Protein AF-A0A7C2N4P6-F1 (afdb_monomer_lite)

Structure (mmCIF, N/CA/C/O backbone):
data_AF-A0A7C2N4P6-F1
#
_entry.id   AF-A0A7C2N4P6-F1
#
loop_
_atom_site.group_PDB
_atom_site.id
_atom_site.type_symbol
_atom_site.label_atom_id
_atom_site.label_alt_id
_atom_site.label_comp_id
_atom_site.label_asym_id
_atom_site.label_entity_id
_atom_site.label_seq_id
_atom_site.pdbx_PDB_ins_code
_atom_site.Cartn_x
_atom_site.Cartn_y
_atom_site.Cartn_z
_atom_site.occupancy
_atom_site.B_iso_or_equiv
_atom_site.auth_seq_id
_atom_site.auth_comp_id
_atom_site.auth_asym_id
_atom_site.auth_atom_id
_atom_site.pdbx_PDB_model_num
ATOM 1 N N . VAL A 1 1 ? 23.554 -3.692 2.636 1.00 70.62 1 VAL A N 1
ATOM 2 C CA . VAL A 1 1 ? 22.935 -4.216 1.395 1.00 70.62 1 VAL A CA 1
ATOM 3 C C . VAL A 1 1 ? 22.885 -3.073 0.391 1.00 70.62 1 VAL A C 1
ATOM 5 O O . VAL A 1 1 ? 22.356 -2.037 0.767 1.00 70.62 1 VAL A O 1
ATOM 8 N N . PRO A 1 2 ? 23.469 -3.203 -0.812 1.00 92.38 2 PRO A N 1
ATOM 9 C CA . PRO A 1 2 ? 23.567 -2.093 -1.767 1.00 92.38 2 PRO A CA 1
ATOM 10 C C . PRO A 1 2 ? 22.268 -1.815 -2.549 1.00 92.38 2 PRO A C 1
ATOM 12 O O . PRO A 1 2 ? 22.103 -0.716 -3.063 1.00 92.38 2 PRO A O 1
ATOM 15 N N . ASN A 1 3 ? 21.341 -2.780 -2.641 1.00 96.56 3 ASN A N 1
ATOM 16 C CA . ASN A 1 3 ? 20.062 -2.637 -3.346 1.00 96.56 3 ASN A CA 1
ATOM 17 C C . ASN A 1 3 ? 18.964 -3.507 -2.701 1.00 96.56 3 ASN A C 1
ATOM 19 O O . ASN A 1 3 ? 19.233 -4.636 -2.289 1.00 96.56 3 ASN A O 1
ATOM 23 N N . ILE A 1 4 ? 17.731 -2.996 -2.626 1.00 97.75 4 ILE A N 1
ATOM 24 C CA . ILE A 1 4 ? 16.554 -3.757 -2.183 1.00 97.75 4 ILE A CA 1
ATOM 25 C C . ILE A 1 4 ? 15.831 -4.270 -3.427 1.00 97.75 4 ILE A C 1
ATOM 27 O O . ILE A 1 4 ? 15.361 -3.476 -4.230 1.00 97.75 4 ILE A O 1
ATOM 31 N N . SER A 1 5 ? 15.692 -5.589 -3.582 1.00 97.94 5 SER A N 1
ATOM 32 C CA . SER A 1 5 ? 14.980 -6.152 -4.738 1.00 97.94 5 SER A CA 1
ATOM 33 C C . SER A 1 5 ? 13.532 -5.647 -4.807 1.00 97.94 5 SER A C 1
ATOM 35 O O . SER A 1 5 ? 12.793 -5.758 -3.825 1.00 97.94 5 SER A O 1
ATOM 37 N N . PHE A 1 6 ? 13.101 -5.178 -5.986 1.00 98.38 6 PHE A N 1
ATOM 38 C CA . PHE A 1 6 ? 11.762 -4.613 -6.211 1.00 98.38 6 PHE A CA 1
ATOM 39 C C . PHE A 1 6 ? 10.610 -5.544 -5.795 1.00 98.38 6 PHE A C 1
ATOM 41 O O . PHE A 1 6 ? 9.561 -5.075 -5.358 1.00 98.38 6 PHE A O 1
ATOM 48 N N . ARG A 1 7 ? 10.827 -6.869 -5.820 1.00 98.31 7 ARG A N 1
ATOM 49 C CA . ARG A 1 7 ? 9.853 -7.859 -5.327 1.00 98.31 7 ARG A CA 1
ATOM 50 C C . ARG A 1 7 ? 9.374 -7.557 -3.903 1.00 98.31 7 ARG A C 1
ATOM 52 O O . ARG A 1 7 ? 8.215 -7.800 -3.586 1.00 98.31 7 ARG A O 1
ATOM 59 N N . TYR A 1 8 ? 10.252 -7.019 -3.053 1.00 98.50 8 TYR A N 1
ATOM 60 C CA . TYR A 1 8 ? 9.914 -6.682 -1.675 1.00 98.50 8 TYR A CA 1
ATOM 61 C C . TYR A 1 8 ? 9.135 -5.374 -1.578 1.00 98.50 8 TYR A C 1
ATOM 63 O O . TYR A 1 8 ? 8.238 -5.294 -0.749 1.00 98.50 8 TYR A O 1
ATOM 71 N N . LEU A 1 9 ? 9.411 -4.387 -2.438 1.00 98.38 9 LEU A N 1
ATOM 72 C CA . LEU A 1 9 ? 8.645 -3.136 -2.479 1.00 98.38 9 LEU A CA 1
ATOM 73 C C . LEU A 1 9 ? 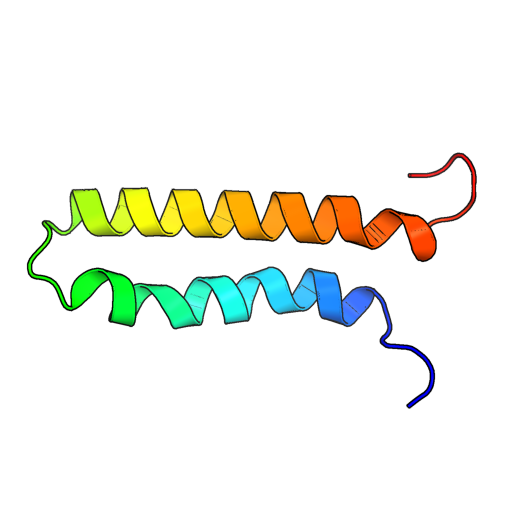7.181 -3.421 -2.835 1.00 98.38 9 LEU A C 1
ATOM 75 O O . LEU A 1 9 ? 6.282 -2.980 -2.123 1.00 98.38 9 LEU A O 1
ATOM 79 N N . VAL A 1 10 ? 6.946 -4.235 -3.870 1.00 98.56 10 VAL A N 1
ATOM 80 C CA . VAL A 1 10 ? 5.591 -4.663 -4.260 1.00 98.56 10 VAL A CA 1
ATOM 81 C C . VAL A 1 10 ? 4.941 -5.502 -3.159 1.00 98.56 10 VAL A C 1
ATOM 83 O O . VAL A 1 10 ? 3.809 -5.228 -2.764 1.00 98.56 10 VAL A O 1
ATOM 86 N N . ALA A 1 11 ? 5.661 -6.485 -2.605 1.00 98.62 11 ALA A N 1
ATOM 87 C CA . ALA A 1 11 ? 5.136 -7.316 -1.522 1.00 98.62 11 ALA A CA 1
ATOM 88 C C . ALA A 1 11 ? 4.779 -6.497 -0.269 1.00 98.62 11 ALA A C 1
ATOM 90 O O . ALA A 1 11 ? 3.842 -6.850 0.445 1.00 98.62 11 ALA A O 1
ATOM 91 N N . PHE A 1 12 ? 5.493 -5.398 -0.004 1.00 98.62 12 PHE A N 1
ATOM 92 C CA . PHE A 1 12 ? 5.303 -4.573 1.189 1.00 98.62 12 PHE A CA 1
ATOM 93 C C . PHE A 1 12 ? 4.080 -3.657 1.138 1.00 98.62 12 PHE A C 1
ATOM 95 O O . PHE A 1 12 ? 3.666 -3.160 2.187 1.00 98.62 12 PHE A O 1
ATOM 102 N N . ILE A 1 13 ? 3.419 -3.519 -0.014 1.00 98.62 13 ILE A N 1
ATOM 103 C CA . ILE A 1 13 ? 2.129 -2.823 -0.103 1.00 98.62 13 ILE A CA 1
ATOM 104 C C . ILE A 1 13 ? 1.124 -3.421 0.898 1.00 98.62 13 ILE A C 1
ATOM 106 O O . ILE A 1 13 ? 0.449 -2.680 1.620 1.00 98.62 13 ILE A O 1
ATOM 110 N N . TYR A 1 14 ? 1.056 -4.755 0.992 1.00 98.19 14 TYR A N 1
ATOM 111 C CA . TYR A 1 14 ? 0.138 -5.439 1.904 1.00 98.19 14 TYR A CA 1
ATOM 112 C C . TYR A 1 14 ? 0.440 -5.175 3.389 1.00 98.19 14 TYR A C 1
ATOM 114 O O . TYR A 1 14 ? -0.439 -4.637 4.060 1.00 98.19 14 TYR A O 1
ATOM 122 N N . PRO A 1 15 ? 1.628 -5.494 3.946 1.00 97.94 15 PRO A N 1
ATOM 123 C CA . PRO A 1 15 ? 1.888 -5.289 5.368 1.00 97.94 15 PRO A CA 1
ATOM 124 C C . PRO A 1 15 ? 1.808 -3.813 5.780 1.00 97.94 15 PRO A C 1
ATOM 126 O O . PRO A 1 15 ? 1.296 -3.527 6.859 1.00 97.94 15 PRO A O 1
ATOM 129 N N . ILE A 1 16 ? 2.210 -2.859 4.932 1.00 97.56 16 ILE A N 1
ATOM 130 C CA . ILE A 1 16 ? 2.035 -1.422 5.217 1.00 97.56 16 ILE A CA 1
ATOM 131 C C . ILE A 1 16 ? 0.548 -1.040 5.292 1.00 97.56 16 ILE A C 1
ATOM 133 O O . ILE A 1 16 ? 0.143 -0.243 6.137 1.00 97.56 16 ILE A O 1
ATOM 137 N N . THR A 1 17 ? -0.290 -1.631 4.442 1.00 97.81 17 THR A N 1
ATOM 138 C CA . THR A 1 17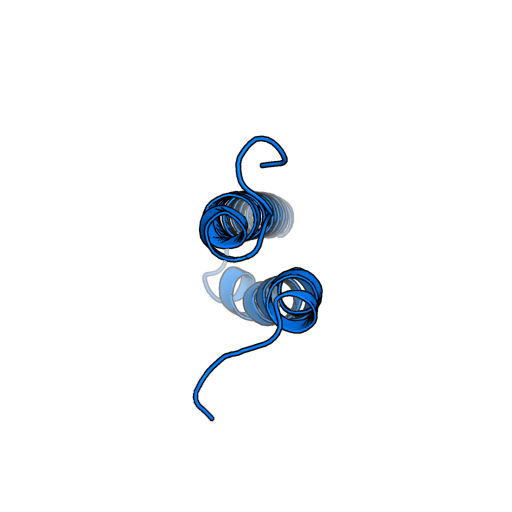 ? -1.738 -1.385 4.446 1.00 97.81 17 THR A CA 1
ATOM 139 C C . THR A 1 17 ? -2.438 -2.104 5.602 1.00 97.81 17 THR A C 1
ATOM 141 O O . THR A 1 17 ? -3.326 -1.545 6.240 1.00 97.81 17 THR A O 1
ATOM 144 N N . ALA A 1 18 ? -2.057 -3.340 5.917 1.00 96.19 18 ALA A N 1
ATOM 145 C CA . ALA A 1 18 ? -2.668 -4.117 6.993 1.00 96.19 18 ALA A CA 1
ATOM 146 C C . ALA A 1 18 ? -2.351 -3.530 8.378 1.00 96.19 18 ALA A C 1
ATOM 148 O O . ALA A 1 18 ? -3.206 -3.515 9.263 1.00 96.19 18 ALA A O 1
ATOM 149 N N . THR A 1 19 ? -1.140 -2.998 8.559 1.00 97.31 19 THR A N 1
ATOM 150 C CA . THR A 1 19 ? -0.688 -2.463 9.851 1.00 97.31 19 THR A CA 1
ATOM 151 C C . THR A 1 19 ? -1.344 -1.141 10.232 1.00 97.31 19 THR A C 1
ATOM 153 O O . THR A 1 19 ? -1.485 -0.884 11.424 1.00 97.31 19 THR A O 1
ATOM 156 N N . ILE A 1 20 ? -1.785 -0.312 9.276 1.00 96.88 20 ILE A N 1
ATOM 157 C CA . ILE A 1 20 ? -2.320 1.022 9.595 1.00 96.88 20 ILE A CA 1
ATOM 158 C C . ILE A 1 20 ? -3.761 0.992 10.133 1.00 96.88 20 ILE A C 1
ATOM 160 O O . ILE A 1 20 ? -4.144 1.868 10.910 1.00 96.88 20 ILE A O 1
ATOM 164 N N . LYS A 1 21 ? -4.570 -0.014 9.760 1.00 92.69 21 LYS A N 1
ATOM 165 C CA . LYS A 1 21 ? -6.019 -0.051 10.051 1.00 92.69 21 LYS A CA 1
ATOM 166 C C . LYS A 1 21 ? -6.350 0.095 11.547 1.00 92.69 21 LYS A C 1
ATOM 168 O O . LYS A 1 21 ? -7.192 0.934 11.873 1.00 92.69 21 LYS A O 1
ATOM 173 N N . PRO A 1 22 ? -5.666 -0.604 12.479 1.00 95.56 22 PRO A N 1
ATOM 174 C CA . PRO A 1 22 ? -5.905 -0.426 13.910 1.00 95.56 22 PRO A CA 1
ATOM 175 C C . PRO A 1 22 ? -5.573 0.979 14.422 1.00 95.56 22 PRO A C 1
ATOM 177 O O . PRO A 1 22 ? -6.146 1.398 15.419 1.00 95.56 22 PRO A O 1
ATOM 180 N N . PHE A 1 23 ? -4.659 1.718 13.782 1.00 97.38 23 PHE A N 1
ATOM 181 C CA .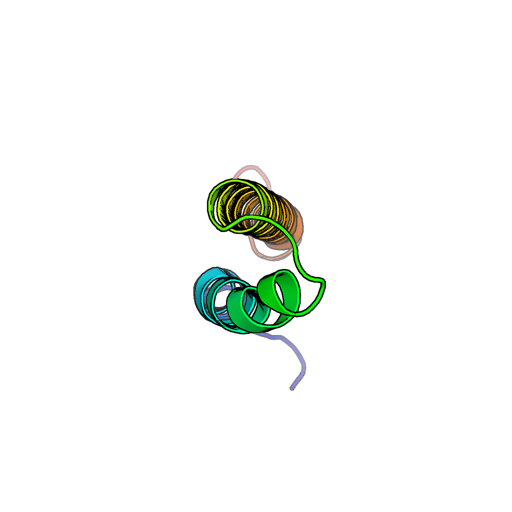 PHE A 1 23 ? -4.315 3.086 14.186 1.00 97.38 23 PHE A CA 1
ATOM 182 C C . PHE A 1 23 ? -5.351 4.105 13.710 1.00 97.38 23 PHE A C 1
ATOM 184 O O . PHE A 1 23 ? -5.671 5.028 14.458 1.00 97.38 23 PHE A O 1
ATOM 191 N N . LEU A 1 24 ? -5.922 3.910 12.517 1.00 96.50 24 LEU A N 1
ATOM 192 C CA . LEU A 1 24 ? -6.993 4.761 11.982 1.00 96.50 24 LEU A CA 1
ATOM 193 C C . LEU A 1 24 ? -8.260 4.709 12.853 1.00 96.50 24 LEU A C 1
ATOM 195 O O . LEU A 1 24 ? -8.945 5.716 13.007 1.00 96.50 24 LEU A O 1
ATOM 199 N N . ALA A 1 25 ? -8.528 3.566 13.491 1.00 96.56 25 ALA A N 1
ATOM 200 C CA . ALA A 1 25 ? -9.681 3.378 14.373 1.00 96.56 25 ALA A CA 1
ATOM 201 C C . ALA A 1 25 ? -9.551 4.043 15.761 1.00 96.56 25 ALA A C 1
ATOM 203 O O . ALA A 1 25 ? -10.540 4.156 16.482 1.00 96.56 25 ALA A O 1
ATOM 204 N N . LYS A 1 26 ? -8.360 4.507 16.170 1.00 96.75 26 LYS A N 1
ATOM 205 C CA . LYS A 1 26 ? -8.111 4.960 17.558 1.00 96.75 26 LYS A CA 1
ATOM 206 C C . LYS A 1 26 ? -8.722 6.314 17.928 1.00 96.75 26 LYS A C 1
ATOM 208 O O . LYS A 1 26 ? -8.694 6.673 19.099 1.00 96.75 26 LYS A O 1
ATOM 213 N N . LYS A 1 27 ? -9.233 7.084 16.963 1.00 95.25 27 LYS A N 1
ATOM 214 C CA . LYS A 1 27 ? -9.685 8.473 17.179 1.00 95.25 27 LYS A CA 1
ATOM 215 C C . LYS A 1 27 ? -11.207 8.653 17.245 1.00 95.25 27 LYS A C 1
ATOM 217 O O . LYS A 1 27 ? -11.681 9.777 17.158 1.00 95.25 27 LYS A O 1
ATOM 222 N N . GLY A 1 28 ? -11.968 7.569 17.411 1.00 93.50 28 GLY A N 1
ATOM 223 C CA . GLY A 1 28 ? -13.426 7.641 17.582 1.00 93.50 28 GLY A CA 1
ATOM 224 C C . GLY A 1 28 ? -14.214 7.908 16.294 1.00 93.50 28 GLY A C 1
ATOM 225 O O . GLY A 1 28 ? -15.377 8.287 16.366 1.00 93.50 28 GLY A O 1
ATOM 226 N N . HIS A 1 29 ? -13.596 7.711 15.126 1.00 96.88 29 HIS A N 1
ATOM 227 C CA . HIS A 1 29 ? -14.290 7.737 13.837 1.00 96.88 29 HIS A CA 1
ATOM 228 C C . HIS A 1 29 ? -15.244 6.548 13.695 1.00 96.88 29 HIS A C 1
ATOM 230 O O . HIS A 1 29 ? -15.030 5.485 14.285 1.00 96.88 29 HIS A O 1
ATOM 236 N N . THR A 1 30 ? -16.273 6.711 12.866 1.00 97.75 30 THR A N 1
ATOM 237 C CA . THR A 1 30 ? -17.176 5.606 12.520 1.00 97.75 30 THR A CA 1
ATOM 238 C C . THR A 1 30 ? -16.437 4.515 11.738 1.00 97.75 30 THR A C 1
ATOM 240 O O . THR A 1 30 ? -15.429 4.777 11.076 1.00 97.75 30 THR A O 1
ATOM 243 N N . ALA A 1 31 ? -16.942 3.278 11.776 1.00 97.12 31 ALA A N 1
ATOM 244 C CA . ALA A 1 31 ? -16.350 2.167 11.022 1.00 97.12 31 ALA A CA 1
ATOM 245 C C . ALA A 1 31 ? -16.259 2.474 9.511 1.00 97.12 31 ALA A C 1
ATOM 247 O O . ALA A 1 31 ? -15.237 2.191 8.886 1.00 97.12 31 ALA A O 1
ATOM 248 N N . ASP A 1 32 ? -17.283 3.126 8.955 1.00 98.25 32 ASP A N 1
ATOM 249 C CA . ASP A 1 32 ? -17.339 3.526 7.546 1.00 98.25 32 ASP A CA 1
ATOM 250 C C . ASP A 1 32 ? -16.275 4.571 7.183 1.00 98.25 32 ASP A C 1
ATOM 252 O O . ASP A 1 32 ? -15.649 4.493 6.124 1.00 98.25 32 ASP A O 1
ATOM 256 N N . GLU A 1 33 ? -16.038 5.558 8.051 1.00 98.25 33 GLU A N 1
ATOM 257 C CA . GLU A 1 33 ? -14.964 6.539 7.859 1.00 98.25 33 GLU A CA 1
ATOM 258 C C . GLU A 1 33 ? -13.585 5.883 7.950 1.00 98.25 33 GLU A C 1
ATOM 260 O O . GLU A 1 33 ? -12.715 6.168 7.125 1.00 98.25 33 GLU A O 1
ATOM 265 N N . VAL A 1 34 ? -13.388 4.970 8.907 1.00 98.31 34 VAL A N 1
ATOM 266 C CA . VAL A 1 34 ? -12.140 4.204 9.042 1.00 98.31 34 VAL A CA 1
ATOM 267 C C . VAL A 1 34 ? -11.866 3.374 7.792 1.00 98.31 34 VAL A C 1
ATOM 269 O O . VAL A 1 34 ? -10.728 3.353 7.321 1.00 98.31 34 VAL A O 1
ATOM 272 N N . GLU A 1 35 ? -12.886 2.743 7.213 1.00 98.25 35 GLU A N 1
ATOM 273 C CA . GLU A 1 35 ? -12.734 1.991 5.967 1.00 98.25 35 GLU A CA 1
ATOM 274 C C . GLU A 1 35 ? -12.372 2.908 4.791 1.00 98.25 35 GLU A C 1
ATOM 276 O O . GLU A 1 35 ? -11.438 2.611 4.047 1.00 98.25 35 GLU A O 1
ATOM 281 N N . LYS A 1 36 ? -13.013 4.076 4.655 1.00 98.56 36 LYS A N 1
ATOM 282 C CA . LYS A 1 36 ? -12.645 5.065 3.623 1.00 98.56 36 LYS A CA 1
ATOM 283 C C . LYS A 1 36 ? -11.195 5.534 3.769 1.00 98.56 36 LYS A C 1
ATOM 285 O O . LYS A 1 36 ? -10.479 5.611 2.769 1.00 98.56 36 LYS A O 1
ATOM 290 N N . MET A 1 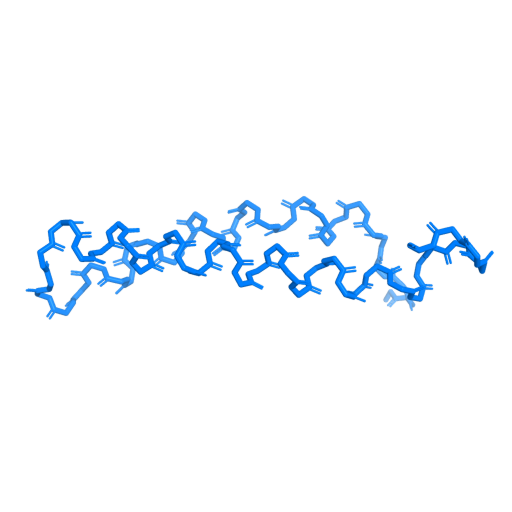37 ? -10.744 5.811 4.995 1.00 98.56 37 MET A N 1
ATOM 291 C CA . MET A 1 37 ? -9.351 6.180 5.275 1.00 98.56 37 MET A CA 1
ATOM 292 C C . MET A 1 37 ? -8.383 5.042 4.934 1.00 98.56 37 MET A C 1
ATOM 294 O O . MET A 1 37 ? -7.337 5.285 4.333 1.00 98.56 37 MET A O 1
ATOM 298 N N . HIS A 1 38 ? -8.734 3.800 5.273 1.00 98.38 38 HIS A N 1
ATOM 299 C CA . HIS A 1 38 ? -7.923 2.621 4.969 1.00 98.38 38 HIS A CA 1
ATOM 300 C C . HIS A 1 38 ? -7.780 2.399 3.458 1.00 98.38 38 HIS A C 1
ATOM 302 O O . HIS A 1 38 ? -6.668 2.205 2.969 1.00 98.38 38 HIS A O 1
ATOM 308 N N . GLN A 1 39 ? -8.870 2.544 2.701 1.00 98.62 39 GLN A N 1
ATOM 309 C CA . GLN A 1 39 ? -8.851 2.472 1.237 1.00 98.62 39 GLN A CA 1
ATOM 310 C C . GLN A 1 39 ? -8.050 3.616 0.604 1.00 98.62 39 GLN A C 1
ATOM 312 O O . GLN A 1 39 ? -7.324 3.399 -0.367 1.00 98.62 39 GLN A O 1
ATOM 317 N N . ALA A 1 40 ? -8.151 4.836 1.139 1.00 98.62 40 ALA A N 1
ATOM 318 C CA . ALA A 1 40 ? -7.341 5.964 0.682 1.00 98.62 40 ALA A CA 1
ATOM 319 C C . ALA A 1 40 ? -5.842 5.711 0.918 1.00 98.62 40 ALA A C 1
ATOM 321 O O . ALA A 1 40 ? -5.029 5.939 0.021 1.00 98.62 40 ALA A O 1
ATOM 322 N N . TRP A 1 41 ? -5.483 5.174 2.088 1.00 98.56 41 TRP A N 1
ATOM 323 C CA . 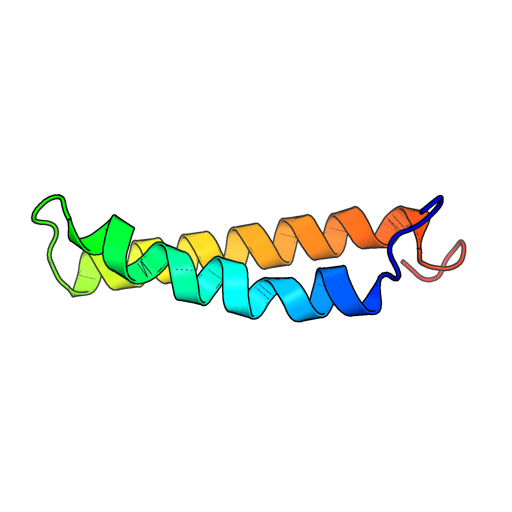TRP A 1 41 ? -4.113 4.776 2.402 1.00 98.56 41 TRP A CA 1
ATOM 324 C C . TRP A 1 41 ? -3.605 3.698 1.445 1.00 98.56 41 TRP A C 1
ATOM 326 O O . TRP A 1 41 ? -2.538 3.862 0.860 1.00 98.56 41 TRP A O 1
ATOM 336 N N . PHE A 1 42 ? -4.387 2.638 1.221 1.00 98.69 42 PHE A N 1
ATOM 337 C CA . PHE A 1 42 ? -4.014 1.562 0.305 1.00 98.69 42 PHE A CA 1
ATOM 338 C C . PHE A 1 42 ? -3.712 2.094 -1.103 1.00 98.69 42 PHE A C 1
ATOM 340 O O . PHE A 1 42 ? -2.639 1.835 -1.647 1.00 98.69 42 PHE A O 1
ATOM 347 N N . LYS A 1 43 ? -4.610 2.917 -1.661 1.00 98.75 43 LYS A N 1
ATOM 348 C CA . LYS A 1 43 ? -4.424 3.552 -2.977 1.00 98.75 43 LYS A CA 1
ATOM 349 C C . LYS A 1 43 ? -3.163 4.417 -3.025 1.00 98.75 43 LYS A C 1
ATOM 351 O O . LYS A 1 43 ? -2.418 4.351 -3.997 1.00 98.75 43 LYS A O 1
ATOM 356 N N . SER A 1 44 ? -2.907 5.194 -1.973 1.00 98.75 44 SER A N 1
ATOM 357 C CA . SER A 1 44 ? -1.714 6.042 -1.871 1.00 98.75 44 SER A CA 1
ATOM 358 C C . SER A 1 44 ? -0.417 5.227 -1.838 1.00 98.75 44 SER A C 1
ATOM 360 O O . SER A 1 44 ? 0.555 5.581 -2.503 1.00 98.75 44 SER A O 1
ATOM 362 N N . VAL A 1 45 ? -0.390 4.110 -1.104 1.00 98.62 45 VAL A N 1
ATOM 363 C CA . VAL A 1 45 ? 0.780 3.218 -1.047 1.00 98.62 45 VAL A CA 1
ATOM 364 C C . VAL A 1 45 ? 1.020 2.549 -2.402 1.00 98.62 45 VAL A C 1
ATOM 366 O O . VAL A 1 45 ? 2.156 2.528 -2.868 1.00 98.62 45 VAL A O 1
ATOM 369 N N . VAL A 1 46 ? -0.033 2.061 -3.068 1.00 98.75 46 VAL A N 1
ATOM 370 C CA . VAL A 1 46 ? 0.067 1.484 -4.423 1.00 98.75 46 VAL A CA 1
ATOM 371 C C . VAL A 1 46 ? 0.618 2.507 -5.414 1.00 98.75 46 VAL A C 1
ATOM 373 O O . VAL A 1 46 ? 1.552 2.192 -6.147 1.00 98.75 46 VAL A O 1
ATOM 376 N N . LEU A 1 47 ? 0.088 3.736 -5.405 1.00 98.81 47 LEU A N 1
ATOM 377 C CA . LEU A 1 47 ? 0.557 4.821 -6.269 1.00 98.81 47 LEU A CA 1
ATOM 378 C C . LEU A 1 47 ? 2.054 5.088 -6.071 1.00 98.81 47 LEU A C 1
ATOM 380 O O . LEU A 1 47 ? 2.804 5.161 -7.039 1.00 98.81 47 LEU A O 1
ATOM 384 N N . GLN A 1 48 ? 2.502 5.201 -4.822 1.00 98.81 48 GLN A N 1
ATOM 385 C CA . GLN A 1 48 ? 3.908 5.465 -4.520 1.00 98.81 48 GLN A CA 1
ATOM 386 C C . GLN A 1 48 ? 4.817 4.312 -4.949 1.00 98.81 48 GLN A C 1
ATOM 388 O O . GLN A 1 48 ? 5.833 4.556 -5.590 1.00 98.81 48 GLN A O 1
ATOM 393 N N . VAL A 1 49 ? 4.448 3.059 -4.664 1.00 98.69 49 VAL A N 1
ATOM 394 C CA . VAL A 1 49 ? 5.260 1.898 -5.067 1.00 98.69 49 VAL A CA 1
ATOM 395 C C . VAL A 1 49 ? 5.308 1.741 -6.589 1.00 98.69 49 VAL A C 1
ATOM 397 O O . VAL A 1 49 ? 6.352 1.357 -7.115 1.00 98.69 49 VAL A O 1
ATOM 400 N N . ALA A 1 50 ? 4.230 2.088 -7.302 1.00 98.75 50 ALA A N 1
ATOM 401 C CA . ALA A 1 50 ? 4.241 2.157 -8.760 1.00 98.75 50 ALA A CA 1
ATOM 402 C C . ALA A 1 50 ? 5.269 3.185 -9.256 1.00 98.75 50 ALA A C 1
ATOM 404 O O . ALA A 1 50 ? 6.118 2.841 -10.068 1.00 98.75 50 ALA A O 1
ATOM 405 N N . LEU A 1 51 ? 5.275 4.405 -8.706 1.00 98.69 51 LEU A N 1
ATOM 406 C CA . LEU A 1 51 ? 6.267 5.432 -9.055 1.00 98.69 51 LEU A CA 1
ATOM 407 C C . LEU A 1 51 ? 7.702 5.010 -8.700 1.00 98.69 51 LEU A C 1
ATOM 409 O O . LEU A 1 51 ? 8.639 5.280 -9.448 1.00 98.69 51 LEU A O 1
ATOM 413 N N . TRP A 1 52 ? 7.892 4.312 -7.579 1.00 98.62 52 TRP A N 1
ATOM 414 C CA . TRP A 1 52 ? 9.204 3.819 -7.152 1.00 98.62 52 TRP A CA 1
ATOM 415 C C . TRP A 1 52 ? 9.731 2.659 -7.995 1.00 98.62 52 TRP A C 1
ATOM 417 O O . TRP A 1 52 ? 10.888 2.284 -7.817 1.00 98.62 52 TRP A O 1
ATOM 427 N N . SER A 1 53 ? 8.926 2.090 -8.900 1.00 98.50 53 SER A N 1
ATOM 428 C CA . SER A 1 53 ? 9.390 1.060 -9.83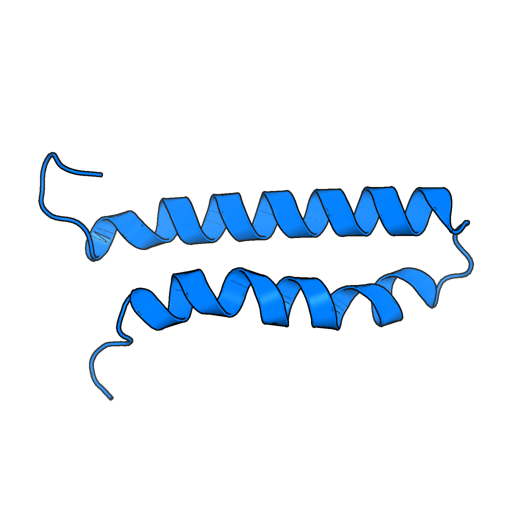2 1.00 98.50 53 SER A CA 1
ATOM 429 C C . SER A 1 53 ? 10.305 1.631 -10.919 1.00 98.50 53 SER A C 1
ATOM 431 O O . SER A 1 53 ? 11.132 0.893 -11.446 1.00 98.50 53 SER A O 1
ATOM 433 N N . TYR A 1 54 ? 10.239 2.941 -11.190 1.00 98.50 54 TYR A N 1
ATOM 434 C CA . TYR A 1 54 ? 10.959 3.603 -12.282 1.00 98.50 54 TYR A CA 1
ATOM 435 C C . TYR A 1 54 ? 12.455 3.243 -12.381 1.00 98.50 54 TYR A C 1
ATOM 437 O O . TYR A 1 54 ? 12.879 2.807 -13.446 1.00 98.50 54 TYR A O 1
ATOM 445 N N . PRO A 1 55 ? 13.274 3.319 -11.310 1.00 97.81 55 PRO A N 1
ATOM 446 C CA . PRO A 1 55 ? 14.690 2.943 -11.387 1.00 97.81 55 PRO A CA 1
ATOM 447 C C . PRO A 1 55 ? 14.951 1.423 -11.420 1.00 97.81 55 PRO A C 1
ATOM 449 O O . PRO A 1 55 ? 16.104 1.013 -11.537 1.00 97.81 55 PRO A O 1
ATOM 452 N N . TYR A 1 56 ? 13.926 0.583 -11.248 1.00 98.06 56 TYR A N 1
ATOM 453 C CA . TYR A 1 56 ? 14.038 -0.883 -11.263 1.00 98.06 56 TYR A CA 1
ATOM 454 C C . TYR A 1 56 ? 13.617 -1.504 -12.594 1.00 98.06 56 TYR A C 1
ATOM 456 O O . TYR A 1 56 ? 14.018 -2.631 -12.894 1.00 98.06 56 TYR A O 1
ATOM 464 N N . VAL A 1 57 ? 12.772 -0.809 -13.351 1.00 98.12 57 VAL A N 1
ATOM 465 C CA . VAL A 1 57 ? 12.249 -1.268 -14.635 1.00 98.12 57 VAL A CA 1
ATOM 466 C C . VAL A 1 57 ? 13.206 -0.851 -15.754 1.00 98.12 57 VAL A C 1
ATOM 468 O O . VAL A 1 57 ? 13.973 0.101 -15.619 1.00 98.12 57 VAL A O 1
ATOM 471 N N . LYS A 1 58 ? 13.227 -1.619 -16.847 1.00 98.12 58 LYS A N 1
ATOM 472 C CA . LYS A 1 58 ? 14.064 -1.303 -18.009 1.00 98.12 58 LYS A CA 1
ATOM 473 C C . LYS A 1 58 ? 13.596 0.006 -18.644 1.00 98.12 58 LYS A C 1
ATOM 475 O O . LYS A 1 58 ? 12.418 0.352 -18.590 1.00 98.12 58 LYS A O 1
ATOM 480 N N . GLU A 1 59 ? 14.522 0.719 -19.270 1.00 97.62 59 GLU A N 1
ATOM 481 C CA . GLU A 1 59 ? 14.197 1.931 -20.017 1.00 97.62 59 GLU A CA 1
ATOM 482 C C . GLU A 1 59 ? 13.160 1.629 -21.112 1.00 97.62 59 GLU A C 1
ATOM 484 O O . GLU A 1 59 ? 13.321 0.678 -21.873 1.00 97.62 59 GLU A O 1
ATOM 489 N N . GLY A 1 60 ? 12.086 2.422 -21.158 1.00 98.00 60 GLY A N 1
ATOM 490 C CA . GLY A 1 60 ? 10.959 2.221 -22.076 1.00 98.00 60 GLY A CA 1
ATOM 491 C C . GLY A 1 60 ? 9.887 1.227 -21.607 1.00 98.00 60 GLY A C 1
ATOM 492 O O . GLY A 1 60 ? 8.828 1.188 -22.227 1.00 98.00 60 GLY A O 1
ATOM 493 N N . ASP A 1 61 ? 10.114 0.494 -20.510 1.00 97.62 61 ASP A N 1
ATOM 494 C CA . ASP A 1 61 ? 9.195 -0.542 -20.001 1.00 97.62 61 ASP A CA 1
ATOM 495 C C . ASP A 1 61 ? 8.439 -0.129 -18.714 1.00 97.62 61 ASP A C 1
ATOM 497 O O . ASP A 1 61 ? 7.780 -0.976 -18.106 1.00 97.62 61 ASP A O 1
ATOM 501 N N . PHE A 1 62 ? 8.567 1.130 -18.263 1.00 95.25 62 PHE A N 1
ATOM 502 C CA . PHE A 1 62 ? 7.896 1.654 -17.058 1.00 95.25 62 PHE A CA 1
ATOM 503 C C . PHE A 1 62 ? 6.382 1.827 -17.233 1.00 95.25 62 PHE A C 1
ATOM 505 O O . PHE A 1 62 ? 5.969 2.441 -18.244 1.00 95.25 62 PHE A O 1
#

Foldseek 3Di:
DPDDPLVVLVVVLVVVLVVCLVVLPPPPDDPVVSVVVSVVSSVVSVVVSVVVCVVVDDVPGD

Radius of gyration: 14.88 Å; chains: 1; bounding box: 41×16×40 Å

pLDDT: mean 97.24, std 3.68, range [70.62, 98.81]

Secondary structure (DSSP, 8-state):
-----HHHHHHHHHHHHHHHHHHHGGG---HHHHHHHHHHHHHHHHHHHHHTTTTTSPTT--

Sequence (62 aa):
VPNISFRYLVAFIYPITATIKPFLAKKGHTADEVEKMHQAWFKSVVLQVALWSYPYVKEGDF